Protein AF-A0A0Q4IDW7-F1 (afdb_monomer)

Solvent-accessible surface area (backbone atoms only — not comparable to full-atom values): 4878 Å² total; per-residue (Å²): 136,59,98,62,71,65,46,49,77,65,46,45,50,51,35,40,53,33,33,53,50,28,41,52,42,40,73,73,67,43,71,64,28,66,32,59,40,62,42,68,78,83,80,47,74,50,74,47,78,39,68,47,67,68,58,36,52,52,50,46,54,52,43,29,51,74,70,54,50,88,66,69,88,72,81,81,78,82,77,86,129

pLDDT: mean 77.76, std 10.85, range [51.78, 90.44]

Nearest PDB structures (foldseek):
  4mtn-assembly1_A  TM=4.054E-01  e=2.153E+00  Planctopirus limnophila DSM 3776
  4dys-assembly1_C  TM=3.965E-01  e=1.886E+00  Influenza A virus
  5knb-assembly1_G  TM=3.358E-01  e=7.072E+00  Enterococcus hirae ATCC 9790

Secondary structure (DSSP, 8-state):
--TTTT--HHHHHHHHHHHHHHHHHHHTT-S-EEEEEEETTTTEEEEEEE-SHHHHHHHHHHHHHHTTTT-----------

Structure (mmCIF, N/CA/C/O backbone):
data_AF-A0A0Q4IDW7-F1
#
_entry.id   AF-A0A0Q4IDW7-F1
#
loop_
_atom_site.group_PDB
_atom_site.id
_atom_site.type_symbol
_atom_site.label_atom_id
_atom_site.label_alt_id
_atom_site.label_comp_id
_atom_site.label_asym_id
_atom_site.label_entity_id
_atom_site.label_seq_id
_atom_site.pdbx_PDB_ins_code
_atom_site.Cartn_x
_atom_site.Cartn_y
_atom_site.Cartn_z
_atom_site.occupancy
_atom_site.B_iso_or_equiv
_atom_site.auth_seq_id
_atom_site.auth_comp_id
_atom_site.auth_asym_id
_atom_site.auth_atom_id
_atom_site.pdbx_PDB_model_num
ATOM 1 N N . MET A 1 1 ? -10.760 -15.257 6.860 1.00 51.78 1 MET A N 1
ATOM 2 C CA . MET A 1 1 ? -9.700 -14.835 7.787 1.00 51.78 1 MET A CA 1
ATOM 3 C C . MET A 1 1 ? -8.662 -14.105 6.961 1.00 51.78 1 MET A C 1
ATOM 5 O O . MET A 1 1 ? -8.065 -14.702 6.072 1.00 51.78 1 MET A O 1
ATOM 9 N N . SER A 1 2 ? -8.608 -12.789 7.105 1.00 63.97 2 SER A N 1
ATOM 10 C CA . SER A 1 2 ? -7.672 -11.924 6.395 1.00 63.97 2 SER A CA 1
ATOM 11 C C . SER A 1 2 ? -6.346 -11.914 7.154 1.00 63.97 2 SER A C 1
ATOM 13 O O . SER A 1 2 ? -6.356 -11.917 8.380 1.00 63.97 2 SER A O 1
ATOM 15 N N . ILE A 1 3 ? -5.197 -11.838 6.471 1.00 70.19 3 ILE A N 1
ATOM 16 C CA . ILE A 1 3 ? -3.893 -11.649 7.150 1.00 70.19 3 ILE A CA 1
ATOM 17 C C . ILE A 1 3 ? -3.831 -10.338 7.954 1.00 70.19 3 ILE A C 1
ATOM 19 O O . ILE A 1 3 ? -2.919 -10.122 8.744 1.00 70.19 3 ILE A O 1
ATOM 23 N N . PHE A 1 4 ? -4.804 -9.460 7.716 1.00 72.62 4 PHE A N 1
ATOM 24 C CA . PHE A 1 4 ? -4.971 -8.173 8.362 1.00 72.62 4 PHE A CA 1
ATOM 25 C C . PHE A 1 4 ? -5.882 -8.222 9.598 1.00 72.62 4 PHE A C 1
ATOM 27 O O . PHE A 1 4 ? -6.078 -7.190 10.239 1.00 72.62 4 PHE A O 1
ATOM 34 N N . ASP A 1 5 ? -6.453 -9.387 9.930 1.00 66.88 5 ASP A N 1
ATOM 35 C CA . ASP A 1 5 ? -7.288 -9.549 11.120 1.00 66.88 5 ASP A CA 1
ATOM 36 C C . ASP A 1 5 ? -6.425 -9.267 12.371 1.00 66.88 5 ASP A C 1
ATOM 38 O O . ASP A 1 5 ? -5.393 -9.904 12.599 1.00 66.88 5 ASP A O 1
ATOM 42 N N . GLY A 1 6 ? -6.814 -8.248 13.147 1.00 73.25 6 GLY A N 1
ATOM 43 C CA . GLY A 1 6 ? -6.074 -7.760 14.321 1.00 73.25 6 GLY A CA 1
ATOM 44 C C . GLY A 1 6 ? -5.213 -6.507 14.098 1.00 73.25 6 GLY A C 1
ATOM 45 O O . GLY A 1 6 ? -4.606 -6.025 15.051 1.00 73.25 6 GLY A O 1
ATOM 46 N N . LEU A 1 7 ? -5.152 -5.951 12.881 1.00 78.12 7 LEU A N 1
ATOM 47 C CA . LEU A 1 7 ? -4.552 -4.630 12.650 1.00 78.12 7 LEU A CA 1
ATOM 48 C C . LEU A 1 7 ? -5.538 -3.511 12.990 1.00 78.12 7 LEU A C 1
ATOM 50 O O . LEU A 1 7 ? -6.714 -3.568 12.625 1.00 78.12 7 LEU A O 1
ATOM 54 N N . THR A 1 8 ? -5.045 -2.450 13.625 1.00 83.75 8 THR A N 1
ATOM 55 C CA . THR A 1 8 ? -5.842 -1.233 13.805 1.00 83.75 8 THR A CA 1
ATOM 56 C C . THR A 1 8 ? -5.991 -0.482 12.472 1.00 83.75 8 THR A C 1
ATOM 58 O O . THR A 1 8 ? -5.140 -0.603 11.583 1.00 83.75 8 THR A O 1
ATOM 61 N N . PRO A 1 9 ? -7.035 0.352 12.303 1.00 83.31 9 PRO A N 1
ATOM 62 C CA . PRO A 1 9 ? -7.193 1.178 11.103 1.00 83.31 9 PRO A CA 1
ATOM 63 C C . PRO A 1 9 ? -5.986 2.087 10.818 1.00 83.31 9 PRO A C 1
ATOM 65 O O . PRO A 1 9 ? -5.676 2.374 9.661 1.00 83.31 9 PRO A O 1
ATOM 68 N N . GLU A 1 10 ? -5.283 2.532 11.861 1.00 84.12 10 GLU A N 1
ATOM 69 C CA . GLU A 1 10 ? -4.061 3.329 11.723 1.00 84.12 10 GLU A CA 1
ATOM 70 C C . GLU A 1 10 ? -2.899 2.503 11.171 1.00 84.12 10 GLU A C 1
ATOM 72 O O . GLU A 1 10 ? -2.230 2.934 10.232 1.00 84.12 10 GLU A O 1
ATOM 77 N N . GLN A 1 11 ? -2.711 1.283 11.680 1.00 83.94 11 GLN A N 1
ATOM 78 C CA . GLN A 1 11 ? -1.691 0.359 11.179 1.00 83.94 11 GLN A CA 1
ATOM 79 C C . GLN A 1 11 ? -1.956 -0.029 9.720 1.00 83.94 11 GLN A C 1
ATOM 81 O O . GLN A 1 11 ? -1.027 -0.093 8.918 1.00 83.94 11 GLN A O 1
ATOM 86 N N . LEU A 1 12 ? -3.223 -0.216 9.344 1.00 86.25 12 LEU A N 1
ATOM 87 C CA . LEU A 1 12 ? -3.616 -0.467 7.957 1.00 86.25 12 LEU A CA 1
ATOM 88 C C . LEU A 1 12 ? -3.299 0.713 7.030 1.00 86.25 12 LEU A C 1
ATOM 90 O O . LEU A 1 12 ? -2.837 0.500 5.910 1.00 86.25 12 LEU A O 1
ATOM 94 N N . ARG A 1 13 ? -3.508 1.956 7.483 1.00 88.25 13 ARG A N 1
ATOM 95 C CA . ARG A 1 13 ? -3.123 3.157 6.719 1.00 88.25 13 ARG A CA 1
ATOM 96 C C . ARG A 1 13 ? -1.607 3.272 6.594 1.00 88.25 13 ARG A C 1
ATOM 98 O O . ARG A 1 13 ? -1.130 3.544 5.498 1.00 88.25 13 ARG A O 1
ATOM 105 N N . ALA A 1 14 ? -0.855 2.992 7.658 1.00 87.81 14 ALA A N 1
ATOM 106 C CA . ALA A 1 14 ? 0.607 2.963 7.607 1.00 87.81 14 ALA A CA 1
ATOM 107 C C . ALA A 1 14 ? 1.129 1.903 6.618 1.00 87.81 14 ALA A C 1
ATOM 109 O O . ALA A 1 14 ? 2.002 2.197 5.801 1.00 87.81 14 ALA A O 1
ATOM 110 N N . ALA A 1 15 ? 0.542 0.700 6.632 1.00 86.69 15 ALA A N 1
ATOM 111 C CA . ALA A 1 15 ? 0.852 -0.371 5.686 1.00 86.69 15 ALA A CA 1
ATOM 112 C C . ALA A 1 15 ? 0.498 0.003 4.235 1.00 86.69 15 ALA A C 1
ATOM 114 O O . ALA A 1 15 ? 1.202 -0.368 3.298 1.00 86.69 15 ALA A O 1
ATOM 115 N N . LEU A 1 16 ? -0.590 0.750 4.033 1.00 88.69 16 LEU A N 1
ATOM 116 C CA . LEU A 1 16 ? -0.992 1.236 2.715 1.00 88.69 16 LEU A CA 1
ATOM 117 C C . LEU A 1 16 ? 0.009 2.260 2.176 1.00 88.69 16 LEU A C 1
ATOM 119 O O . LEU A 1 16 ? 0.410 2.152 1.018 1.00 88.69 16 LEU A O 1
ATOM 123 N N . THR A 1 17 ? 0.461 3.200 3.008 1.00 90.44 17 THR A N 1
ATOM 124 C CA . THR A 1 17 ? 1.485 4.180 2.622 1.00 90.44 17 THR A CA 1
ATOM 125 C C . THR A 1 17 ? 2.796 3.491 2.246 1.00 90.44 17 THR A C 1
ATOM 127 O O . THR A 1 17 ? 3.377 3.801 1.207 1.00 90.44 17 THR A O 1
ATOM 130 N N . SER A 1 18 ? 3.251 2.512 3.036 1.00 88.56 18 SER A N 1
ATOM 131 C CA . SER A 1 18 ? 4.479 1.772 2.719 1.00 88.56 18 SER A CA 1
ATOM 132 C C . SER A 1 18 ? 4.341 0.925 1.450 1.00 88.56 18 SER A C 1
ATOM 134 O O . SER A 1 18 ? 5.265 0.885 0.640 1.00 88.56 18 SER A O 1
ATOM 136 N N . ALA A 1 19 ? 3.172 0.327 1.200 1.00 89.00 19 ALA A N 1
ATOM 137 C CA . ALA A 1 19 ? 2.887 -0.375 -0.050 1.00 89.00 19 ALA A CA 1
ATOM 138 C C . ALA A 1 19 ? 2.873 0.557 -1.276 1.00 89.00 19 ALA A C 1
ATOM 140 O O . ALA A 1 19 ? 3.385 0.193 -2.333 1.00 89.00 19 ALA A O 1
ATOM 141 N N . GLN A 1 20 ? 2.324 1.767 -1.151 1.00 90.44 20 GLN A N 1
ATOM 142 C CA . GLN A 1 20 ? 2.348 2.765 -2.225 1.00 90.44 20 GLN A CA 1
ATOM 143 C C . GLN A 1 20 ? 3.771 3.245 -2.532 1.00 90.44 20 GLN A C 1
ATOM 145 O O . GLN A 1 20 ? 4.130 3.366 -3.701 1.00 90.44 20 GLN A O 1
ATOM 150 N N . LEU A 1 21 ? 4.603 3.455 -1.507 1.00 90.19 21 LEU A N 1
ATOM 151 C CA . LEU A 1 21 ? 6.022 3.774 -1.695 1.00 90.19 21 LEU A CA 1
ATOM 152 C C . LEU A 1 21 ? 6.761 2.638 -2.411 1.00 90.19 21 LEU A C 1
ATOM 154 O O . LEU A 1 21 ? 7.474 2.889 -3.378 1.00 90.19 21 LEU A O 1
ATOM 158 N N . ALA A 1 22 ? 6.524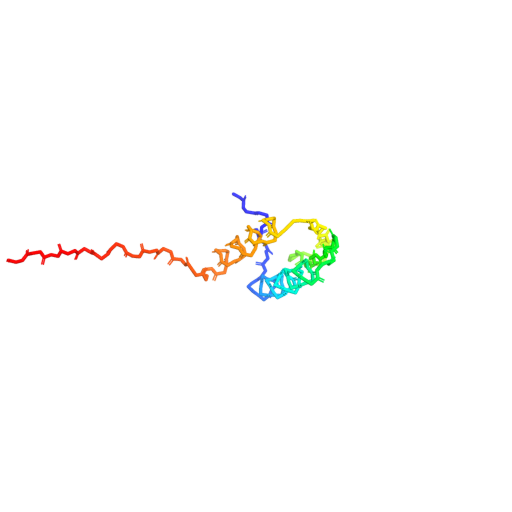 1.388 -2.009 1.00 88.56 22 ALA A N 1
ATOM 159 C CA . ALA A 1 22 ? 7.097 0.216 -2.666 1.00 88.56 22 ALA A CA 1
ATOM 160 C C . ALA A 1 22 ? 6.698 0.111 -4.152 1.00 88.56 22 ALA A C 1
ATOM 162 O O . ALA A 1 22 ? 7.510 -0.281 -4.989 1.00 88.56 22 ALA A O 1
ATOM 163 N N . LEU A 1 23 ? 5.465 0.492 -4.504 1.00 89.00 23 LEU A N 1
ATOM 164 C CA . LEU A 1 23 ? 5.022 0.553 -5.899 1.00 89.00 23 LEU A CA 1
ATOM 165 C C . LEU A 1 23 ? 5.838 1.572 -6.700 1.00 89.00 23 LEU A C 1
ATOM 167 O O . LEU A 1 23 ? 6.288 1.263 -7.801 1.00 89.00 23 LEU A O 1
ATOM 171 N N . ILE A 1 24 ? 6.033 2.767 -6.139 1.00 89.94 24 ILE A N 1
ATOM 172 C CA . ILE A 1 24 ? 6.813 3.838 -6.768 1.00 89.94 24 ILE A CA 1
ATOM 173 C C . ILE A 1 24 ? 8.257 3.373 -6.981 1.00 89.94 24 ILE A C 1
ATOM 175 O O . ILE A 1 24 ? 8.799 3.537 -8.068 1.00 89.94 24 ILE A O 1
ATOM 179 N N . GLU A 1 25 ? 8.860 2.732 -5.983 1.00 88.19 25 GLU A N 1
ATOM 180 C CA . GLU A 1 25 ? 10.213 2.183 -6.078 1.00 88.19 25 GLU A CA 1
ATOM 181 C C . GLU A 1 25 ? 10.362 1.136 -7.192 1.00 88.19 25 GLU A C 1
ATOM 183 O O . GLU A 1 25 ? 11.321 1.188 -7.964 1.00 88.19 25 GLU A O 1
ATOM 188 N N . LEU A 1 26 ? 9.405 0.210 -7.311 1.00 87.25 26 LEU A N 1
ATOM 189 C CA . LEU A 1 26 ? 9.394 -0.789 -8.385 1.00 87.25 26 LEU A CA 1
ATOM 190 C C . LEU A 1 26 ? 9.199 -0.135 -9.760 1.00 87.25 26 LEU A C 1
ATOM 192 O O . LEU A 1 26 ? 9.850 -0.521 -10.727 1.00 87.25 26 LEU A O 1
ATOM 196 N N . GLN A 1 27 ? 8.339 0.883 -9.856 1.00 86.62 27 GLN A N 1
ATOM 197 C CA . GLN A 1 27 ? 8.134 1.642 -11.095 1.00 86.62 27 GLN A CA 1
ATOM 198 C C . GLN A 1 27 ? 9.361 2.468 -11.497 1.00 86.62 27 GLN A C 1
ATOM 200 O O . GLN A 1 27 ? 9.598 2.666 -12.685 1.00 86.62 27 GLN A O 1
ATOM 205 N N . GLN A 1 28 ? 10.168 2.905 -10.529 1.00 87.75 28 GLN A N 1
ATOM 206 C CA . GLN A 1 28 ? 11.453 3.572 -10.757 1.00 87.75 28 GLN A CA 1
ATOM 207 C C . GLN A 1 28 ? 12.569 2.608 -11.199 1.00 87.75 28 GLN A C 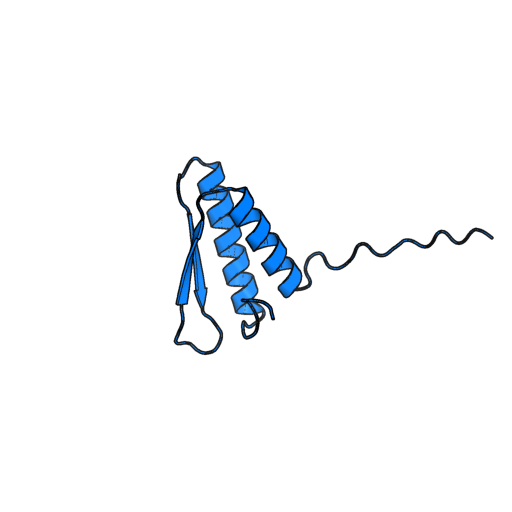1
ATOM 209 O O . GLN A 1 28 ? 13.688 3.048 -11.454 1.00 87.75 28 GLN A O 1
ATOM 214 N N . GLY A 1 29 ? 12.289 1.305 -11.298 1.00 82.44 29 GLY A N 1
ATOM 215 C CA . GLY A 1 29 ? 13.245 0.297 -11.754 1.00 82.44 29 GLY A CA 1
ATOM 216 C C . GLY A 1 29 ? 14.007 -0.412 -10.634 1.00 82.44 29 GLY A C 1
ATOM 217 O O . GLY A 1 29 ? 14.950 -1.148 -10.928 1.00 82.44 29 GLY A O 1
ATOM 218 N N . LYS A 1 30 ? 13.624 -0.250 -9.355 1.00 79.69 30 LYS A N 1
ATOM 219 C CA . LYS A 1 30 ? 14.158 -1.127 -8.300 1.00 79.69 30 LYS A CA 1
ATOM 220 C C . LYS A 1 30 ? 13.627 -2.547 -8.505 1.00 79.69 30 LYS A C 1
ATOM 222 O O . LYS A 1 30 ? 12.445 -2.745 -8.752 1.00 79.69 30 LYS A O 1
ATOM 227 N N . ALA A 1 31 ? 14.495 -3.545 -8.350 1.00 73.62 31 ALA A N 1
ATOM 228 C CA . ALA A 1 31 ? 14.118 -4.952 -8.513 1.00 73.62 31 ALA A CA 1
ATOM 229 C C . ALA A 1 31 ? 13.305 -5.510 -7.328 1.00 73.62 31 ALA A C 1
ATOM 231 O O . ALA A 1 31 ? 12.618 -6.520 -7.460 1.00 73.62 31 ALA A O 1
ATOM 232 N N . ILE A 1 32 ? 13.429 -4.897 -6.146 1.00 76.69 32 ILE A N 1
ATOM 233 C CA . ILE A 1 32 ? 12.802 -5.366 -4.907 1.00 76.69 32 ILE A CA 1
ATOM 234 C C . ILE A 1 32 ? 12.423 -4.152 -4.062 1.00 76.69 32 ILE A C 1
ATOM 236 O O . ILE A 1 32 ? 13.270 -3.294 -3.818 1.00 76.69 32 ILE A O 1
ATOM 240 N N . ALA A 1 33 ? 11.190 -4.131 -3.559 1.00 80.25 33 ALA A N 1
ATOM 241 C CA . ALA A 1 33 ? 10.740 -3.184 -2.545 1.00 80.25 33 ALA A CA 1
ATOM 242 C C . ALA A 1 33 ? 10.293 -3.918 -1.270 1.00 80.25 33 ALA A C 1
ATOM 244 O O . ALA A 1 33 ? 9.939 -5.101 -1.301 1.00 80.25 33 ALA A O 1
ATOM 245 N N . SER A 1 34 ? 10.338 -3.235 -0.126 1.00 78.19 34 SER A N 1
ATOM 246 C CA . SER A 1 34 ? 9.987 -3.809 1.180 1.00 78.19 34 SER A CA 1
ATOM 247 C C . SER A 1 34 ? 8.794 -3.092 1.798 1.00 78.19 34 SER A C 1
ATOM 249 O O . SER A 1 34 ? 8.819 -1.873 1.947 1.00 78.19 34 SER A O 1
ATOM 251 N N . VAL A 1 35 ? 7.783 -3.852 2.211 1.00 77.50 35 VAL A N 1
ATOM 252 C CA . VAL A 1 35 ? 6.620 -3.341 2.943 1.00 77.50 35 VAL A CA 1
ATOM 253 C C . VAL A 1 35 ? 6.681 -3.863 4.369 1.00 77.50 35 VAL A C 1
ATOM 255 O O . VAL A 1 35 ? 6.639 -5.074 4.579 1.00 77.50 35 VAL A O 1
ATOM 258 N N . SER A 1 36 ? 6.756 -2.955 5.336 1.00 77.44 36 SER A N 1
ATOM 259 C CA . SER A 1 36 ? 6.842 -3.288 6.759 1.00 77.44 36 SER A CA 1
ATOM 260 C C . SER A 1 36 ? 5.627 -2.742 7.499 1.00 77.44 36 SER A C 1
ATOM 262 O O . SER A 1 36 ? 5.268 -1.576 7.315 1.00 77.44 36 SER A O 1
ATOM 264 N N . TYR A 1 37 ? 4.995 -3.572 8.329 1.00 77.19 37 TYR A N 1
ATOM 265 C CA . TYR A 1 37 ? 3.918 -3.146 9.225 1.00 77.19 37 TYR A CA 1
ATOM 266 C C . TYR A 1 37 ? 3.886 -3.975 10.513 1.00 77.19 37 TYR A C 1
ATOM 268 O O . TYR A 1 37 ? 4.355 -5.115 10.558 1.00 77.19 37 TYR A O 1
ATOM 276 N N . THR A 1 38 ? 3.324 -3.382 11.564 1.00 71.00 38 THR A N 1
ATOM 277 C CA . THR A 1 38 ? 3.257 -3.960 12.910 1.00 71.00 38 THR A CA 1
ATOM 278 C C . THR A 1 38 ? 1.865 -4.531 13.153 1.00 71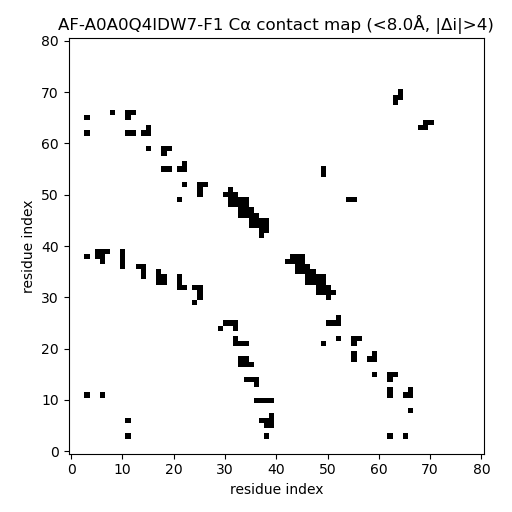.00 38 THR A C 1
ATOM 280 O O . THR A 1 38 ? 0.887 -3.787 13.086 1.00 71.00 38 THR A O 1
ATOM 283 N N . GLN A 1 39 ? 1.764 -5.835 13.424 1.00 69.06 39 GLN A N 1
ATOM 284 C CA . GLN A 1 39 ? 0.498 -6.476 13.795 1.00 69.06 39 GLN A CA 1
ATOM 285 C C . GLN A 1 39 ? 0.167 -6.186 15.267 1.00 69.06 39 GLN A C 1
ATOM 287 O O . GLN A 1 39 ? 1.073 -6.157 16.100 1.00 69.06 39 GLN A O 1
ATOM 292 N N . GLY A 1 40 ? -1.116 -5.946 15.566 1.00 55.19 40 GLY A N 1
ATOM 293 C CA . GLY A 1 40 ? -1.664 -5.307 16.776 1.00 55.19 40 GLY A CA 1
ATOM 294 C C . GLY A 1 40 ? -1.412 -5.944 18.148 1.00 55.19 40 GLY A C 1
ATOM 295 O O . GLY A 1 40 ? -2.087 -5.569 19.095 1.00 55.19 40 GLY A O 1
ATOM 296 N N . ASP A 1 41 ? -0.429 -6.830 1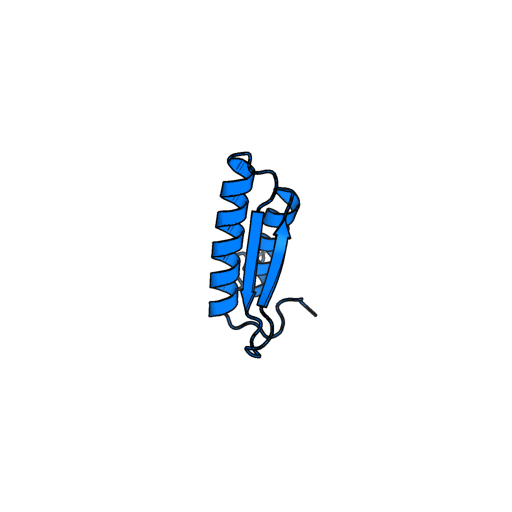8.279 1.00 58.12 41 ASP A N 1
ATOM 297 C CA . ASP A 1 41 ? 0.051 -7.368 19.560 1.00 58.12 41 ASP A CA 1
ATOM 298 C C . ASP A 1 41 ? 1.503 -6.931 19.870 1.00 58.12 41 ASP A C 1
ATOM 300 O O . ASP A 1 41 ? 2.205 -7.522 20.684 1.00 58.12 41 ASP A O 1
ATOM 304 N N . GLY A 1 42 ? 2.009 -5.912 19.158 1.00 53.50 42 GLY A N 1
ATOM 305 C CA . GLY A 1 42 ? 3.281 -5.219 19.432 1.00 53.50 42 GLY A CA 1
ATOM 306 C C . GLY A 1 42 ? 4.567 -6.006 19.141 1.00 53.50 42 GLY A C 1
ATOM 307 O O . GLY A 1 42 ? 5.606 -5.402 18.894 1.00 53.50 42 GLY A O 1
ATOM 308 N N . ALA A 1 43 ? 4.512 -7.338 19.107 1.00 56.88 43 ALA A N 1
ATOM 309 C CA . ALA A 1 43 ? 5.696 -8.194 19.025 1.00 56.88 43 ALA A CA 1
ATOM 310 C C . ALA A 1 43 ? 6.060 -8.654 17.603 1.00 56.88 43 ALA A C 1
ATOM 312 O O . ALA A 1 43 ? 7.128 -9.232 17.399 1.00 56.88 43 ALA A O 1
ATOM 313 N N . LYS A 1 44 ? 5.186 -8.445 16.608 1.00 60.47 44 LYS A N 1
ATOM 314 C CA . LYS A 1 44 ? 5.380 -8.989 15.256 1.00 60.47 44 LYS A CA 1
ATOM 315 C C . LYS A 1 44 ? 5.362 -7.891 14.201 1.00 60.47 44 LYS A C 1
ATOM 317 O O . LYS A 1 44 ? 4.308 -7.436 13.756 1.00 60.47 44 LYS A O 1
ATOM 322 N N . SER A 1 45 ? 6.564 -7.507 13.788 1.00 67.19 45 SER A N 1
ATOM 323 C CA . SER A 1 45 ? 6.807 -6.721 12.582 1.00 67.19 45 SER A CA 1
ATOM 324 C C . SER A 1 45 ? 6.920 -7.674 11.398 1.00 67.19 45 SER A C 1
ATOM 326 O O . SER A 1 45 ? 7.834 -8.498 11.343 1.00 67.19 45 SER A O 1
ATOM 328 N N . LEU A 1 46 ? 5.986 -7.582 10.456 1.00 70.31 46 LEU A N 1
ATOM 329 C CA . LEU A 1 46 ? 6.033 -8.351 9.217 1.00 70.31 46 LEU A CA 1
ATOM 330 C C . LEU A 1 46 ? 6.622 -7.471 8.117 1.00 70.31 46 LEU A C 1
ATOM 332 O O . LEU A 1 46 ? 6.010 -6.492 7.695 1.00 70.31 46 LEU A O 1
ATOM 336 N N . SER A 1 47 ? 7.814 -7.846 7.655 1.00 78.25 47 SER A N 1
ATOM 337 C CA . SER A 1 47 ? 8.479 -7.241 6.501 1.00 78.25 47 SER A CA 1
ATOM 338 C C . SER A 1 47 ? 8.291 -8.150 5.293 1.00 78.25 47 SER A C 1
ATOM 340 O O . SER A 1 47 ? 8.893 -9.221 5.207 1.00 78.25 47 SER A O 1
ATOM 342 N N . ARG A 1 48 ? 7.449 -7.741 4.345 1.00 77.50 48 ARG A N 1
ATOM 343 C CA . ARG A 1 48 ? 7.218 -8.472 3.100 1.00 77.50 48 ARG A CA 1
ATOM 344 C C . ARG A 1 48 ? 8.064 -7.867 1.987 1.00 77.50 48 ARG A C 1
ATOM 346 O O . ARG A 1 48 ? 7.956 -6.678 1.698 1.00 77.50 48 ARG A O 1
ATOM 353 N N . ARG A 1 49 ? 8.888 -8.694 1.342 1.00 82.56 49 ARG A N 1
ATOM 354 C CA . ARG A 1 49 ? 9.579 -8.317 0.102 1.00 82.56 49 ARG A CA 1
ATOM 355 C C . ARG A 1 49 ? 8.616 -8.506 -1.059 1.00 82.56 49 ARG A C 1
ATOM 357 O O . ARG A 1 49 ? 7.930 -9.524 -1.124 1.00 82.56 49 ARG A O 1
ATOM 364 N N . VAL A 1 50 ? 8.567 -7.521 -1.938 1.00 78.88 50 VAL A N 1
ATOM 365 C CA . VAL A 1 50 ? 7.702 -7.510 -3.111 1.00 78.88 50 VAL A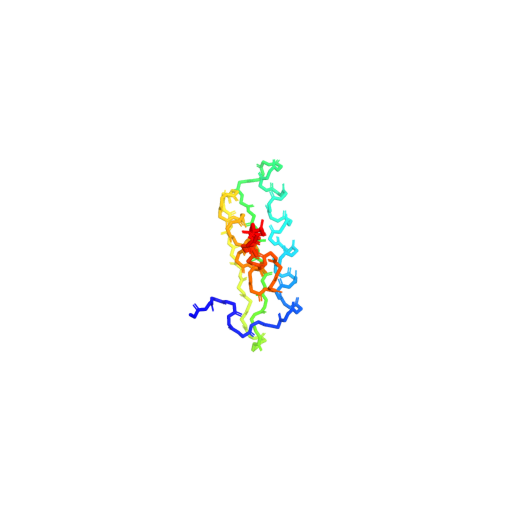 CA 1
ATOM 366 C C . VAL A 1 50 ? 8.577 -7.274 -4.328 1.00 78.88 50 VAL A C 1
ATOM 368 O O . VAL A 1 50 ? 9.404 -6.360 -4.334 1.00 78.88 50 VAL A O 1
ATOM 371 N N . THR A 1 51 ? 8.442 -8.144 -5.321 1.00 78.12 51 THR A N 1
ATOM 372 C CA . THR A 1 51 ? 9.325 -8.179 -6.499 1.00 78.12 51 THR A CA 1
ATOM 373 C C . THR A 1 51 ? 8.616 -7.710 -7.758 1.00 78.12 51 THR A C 1
ATOM 375 O O . THR A 1 51 ? 9.262 -7.291 -8.713 1.00 78.12 51 THR A O 1
ATOM 378 N N . THR A 1 52 ? 7.282 -7.751 -7.771 1.00 83.06 52 THR A N 1
ATOM 379 C CA . THR A 1 52 ? 6.488 -7.376 -8.939 1.00 83.06 52 THR A CA 1
ATOM 380 C C . THR A 1 52 ? 5.452 -6.313 -8.600 1.00 83.06 52 THR A C 1
ATOM 382 O O . THR A 1 52 ? 4.870 -6.277 -7.513 1.00 83.06 52 THR A O 1
ATOM 385 N N . VAL A 1 53 ? 5.170 -5.453 -9.581 1.00 86.12 53 VAL A N 1
ATOM 386 C CA . VAL A 1 53 ? 4.110 -4.437 -9.482 1.00 86.12 53 VAL A CA 1
ATOM 387 C C . VAL A 1 53 ? 2.742 -5.097 -9.256 1.00 86.12 53 VAL A C 1
ATOM 389 O O . VAL A 1 53 ? 1.914 -4.568 -8.515 1.00 86.12 53 VAL A O 1
ATOM 392 N N . ALA A 1 54 ? 2.510 -6.281 -9.832 1.00 86.56 54 ALA A N 1
ATOM 393 C CA . ALA A 1 54 ? 1.281 -7.051 -9.641 1.00 86.56 54 ALA A CA 1
ATOM 394 C C . ALA A 1 54 ? 1.071 -7.463 -8.172 1.00 86.56 54 ALA A C 1
ATOM 396 O O . ALA A 1 54 ? -0.026 -7.333 -7.631 1.00 86.56 54 ALA A O 1
ATOM 397 N N . GLU A 1 55 ? 2.126 -7.907 -7.488 1.00 85.38 55 GLU A N 1
ATOM 398 C CA . GLU A 1 55 ? 2.040 -8.272 -6.073 1.00 85.38 55 GLU A CA 1
ATOM 399 C C . GLU A 1 55 ? 1.761 -7.063 -5.170 1.00 85.38 55 GLU A C 1
ATOM 401 O O . GLU A 1 55 ? 0.929 -7.157 -4.262 1.00 85.38 55 GLU A O 1
ATOM 406 N N . VAL A 1 56 ? 2.414 -5.921 -5.427 1.00 88.31 56 VAL A N 1
ATOM 407 C CA . VAL A 1 56 ? 2.180 -4.687 -4.656 1.00 88.31 56 VAL A CA 1
ATOM 408 C C . VAL A 1 56 ? 0.777 -4.140 -4.894 1.00 88.31 56 VAL A C 1
ATOM 410 O O . VAL A 1 56 ? 0.089 -3.778 -3.942 1.00 88.31 56 VAL A O 1
ATOM 413 N N . THR A 1 57 ? 0.312 -4.109 -6.142 1.00 88.38 57 THR A N 1
ATOM 414 C CA . THR A 1 57 ? -1.045 -3.636 -6.463 1.00 88.38 57 THR A CA 1
ATOM 415 C C . THR A 1 57 ? -2.116 -4.511 -5.814 1.00 88.38 57 THR A C 1
ATOM 417 O O . THR A 1 57 ? -3.051 -3.980 -5.213 1.00 88.38 57 THR A O 1
ATOM 420 N N . MET A 1 58 ? -1.949 -5.837 -5.830 1.00 88.19 58 MET A N 1
ATOM 421 C CA . MET A 1 58 ? -2.831 -6.757 -5.107 1.00 88.19 58 MET A CA 1
ATOM 422 C C . MET A 1 58 ? -2.835 -6.495 -3.597 1.00 88.19 58 MET A C 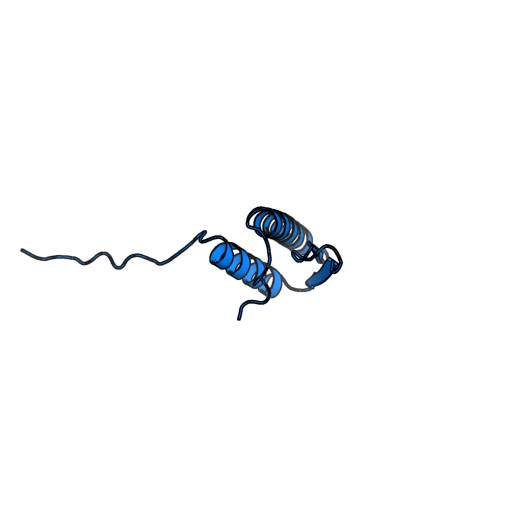1
ATOM 424 O O . MET A 1 58 ? -3.905 -6.473 -2.988 1.00 88.19 58 MET A O 1
ATOM 428 N N . LEU A 1 59 ? -1.667 -6.249 -2.991 1.00 86.94 59 LEU A N 1
ATOM 429 C CA . LEU A 1 59 ? -1.559 -5.896 -1.573 1.00 86.94 59 LEU A CA 1
ATOM 430 C C . LEU A 1 59 ? -2.313 -4.593 -1.261 1.00 86.94 59 LEU A C 1
ATOM 432 O O . LEU A 1 59 ? -3.106 -4.554 -0.321 1.00 86.94 59 LEU A O 1
ATOM 436 N N . ILE A 1 60 ? -2.116 -3.551 -2.075 1.00 88.81 60 ILE A N 1
ATOM 437 C CA . ILE A 1 60 ? -2.807 -2.262 -1.932 1.00 88.81 60 ILE A CA 1
ATOM 438 C C . ILE A 1 60 ? -4.322 -2.464 -1.987 1.00 88.81 60 ILE A C 1
ATOM 440 O O . ILE A 1 60 ? -5.036 -1.959 -1.123 1.00 88.81 60 ILE A O 1
ATOM 444 N N . MET A 1 61 ? -4.825 -3.243 -2.949 1.00 88.38 61 MET A N 1
ATOM 445 C CA . MET A 1 61 ? -6.261 -3.510 -3.059 1.00 88.38 61 MET A CA 1
ATOM 446 C C . MET A 1 61 ? -6.818 -4.239 -1.833 1.00 88.38 61 MET A C 1
ATOM 448 O O . MET A 1 61 ? -7.937 -3.957 -1.404 1.00 88.38 61 MET A O 1
ATOM 452 N N . GLN A 1 62 ? -6.068 -5.180 -1.258 1.00 87.25 62 GLN A N 1
ATOM 453 C CA . GLN A 1 62 ? -6.511 -5.881 -0.055 1.00 87.25 62 GLN A CA 1
ATOM 454 C C . GLN A 1 62 ? -6.510 -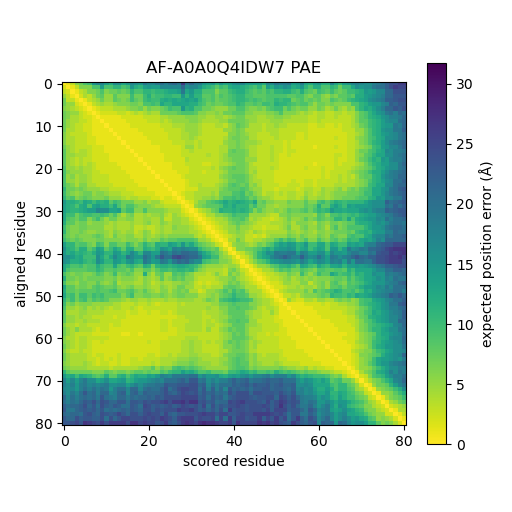4.965 1.179 1.00 87.25 62 GLN A C 1
ATOM 456 O O . GLN A 1 62 ? -7.470 -5.002 1.947 1.00 87.25 62 GLN A O 1
ATOM 461 N N . LEU A 1 63 ? -5.495 -4.107 1.336 1.00 87.75 63 LEU A N 1
ATOM 462 C CA . LEU A 1 63 ? -5.432 -3.103 2.407 1.00 87.75 63 LEU A CA 1
ATOM 463 C C . LEU A 1 63 ? -6.571 -2.086 2.292 1.00 87.75 63 LEU A C 1
ATOM 465 O O . LEU A 1 63 ? -7.244 -1.787 3.274 1.00 87.75 63 LEU A O 1
ATOM 469 N N . GLN A 1 64 ? -6.843 -1.606 1.079 1.00 88.31 64 GLN A N 1
ATOM 470 C CA . GLN A 1 64 ? -7.974 -0.725 0.801 1.00 88.31 64 GLN A CA 1
ATOM 471 C C . GLN A 1 64 ? -9.305 -1.400 1.154 1.00 88.31 64 GLN A C 1
ATOM 473 O O . GLN A 1 64 ? -10.115 -0.805 1.859 1.00 88.31 64 GLN A O 1
ATOM 478 N N . ARG A 1 65 ? -9.501 -2.671 0.771 1.00 86.56 65 ARG A N 1
ATOM 479 C CA . ARG A 1 65 ? -10.688 -3.450 1.165 1.00 86.56 65 ARG A CA 1
ATOM 480 C C . ARG A 1 65 ? -10.817 -3.602 2.680 1.00 86.56 65 ARG A C 1
ATOM 482 O O . ARG A 1 65 ? -11.925 -3.445 3.184 1.00 86.56 65 ARG A O 1
ATOM 489 N N . ALA A 1 66 ? -9.723 -3.881 3.389 1.00 83.62 66 ALA A N 1
ATOM 490 C CA . ALA A 1 66 ? -9.715 -3.983 4.850 1.00 83.62 66 ALA A CA 1
ATOM 491 C C . ALA A 1 66 ? -10.071 -2.644 5.523 1.00 83.62 66 ALA A C 1
ATOM 493 O O . ALA A 1 66 ? -10.764 -2.626 6.533 1.00 83.62 66 ALA A O 1
ATOM 494 N N . LEU A 1 67 ? -9.665 -1.525 4.919 1.00 85.62 67 LEU A N 1
ATOM 495 C CA . LEU A 1 67 ? -10.029 -0.169 5.339 1.00 85.62 67 LEU A 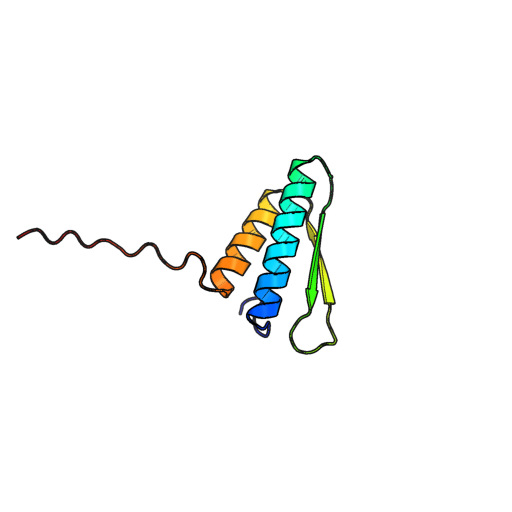CA 1
ATOM 496 C C . LEU A 1 67 ? -11.433 0.273 4.885 1.00 85.62 67 LEU A C 1
ATOM 498 O O . LEU A 1 67 ? -11.859 1.377 5.215 1.00 85.62 67 LEU A O 1
ATOM 502 N N . GLY A 1 68 ? -12.146 -0.529 4.088 1.00 82.75 68 GLY A N 1
ATOM 503 C CA . GLY A 1 68 ? -13.415 -0.133 3.462 1.00 82.75 68 GLY A CA 1
ATOM 504 C C . GLY A 1 68 ? -13.273 0.900 2.332 1.00 82.75 68 GLY A C 1
ATOM 505 O O . GLY A 1 68 ? -14.271 1.367 1.782 1.00 82.75 68 GLY A O 1
ATOM 506 N N . ILE A 1 69 ? -12.043 1.234 1.942 1.00 76.69 69 ILE A N 1
ATOM 507 C CA . ILE A 1 69 ? -11.724 2.126 0.829 1.00 76.69 69 ILE A CA 1
ATOM 508 C C . ILE A 1 69 ? -11.951 1.341 -0.472 1.00 76.69 69 ILE A C 1
ATOM 510 O O . ILE A 1 69 ? -11.342 0.302 -0.707 1.00 76.69 69 ILE A O 1
ATOM 514 N N . GLY A 1 70 ? -12.875 1.802 -1.319 1.00 67.19 70 GLY A N 1
ATOM 515 C CA . GLY A 1 70 ? -13.231 1.104 -2.566 1.00 67.19 70 GLY A CA 1
ATOM 516 C C . GLY A 1 70 ? -14.279 -0.012 -2.413 1.00 67.19 70 GLY A C 1
ATOM 517 O O . GLY A 1 70 ? -14.344 -0.927 -3.238 1.00 67.19 70 GLY A O 1
ATOM 518 N N . GLY A 1 71 ? -15.112 0.042 -1.369 1.00 62.12 71 GLY A N 1
ATOM 519 C CA . GLY A 1 71 ? -16.203 -0.908 -1.142 1.00 62.12 71 GLY A CA 1
ATOM 520 C C . GLY A 1 71 ? -17.384 -0.770 -2.117 1.00 62.12 71 GLY A C 1
ATOM 521 O O . GLY A 1 71 ? -18.018 0.276 -2.182 1.00 62.12 71 GLY A O 1
ATOM 522 N N . ARG A 1 72 ? -17.687 -1.888 -2.803 1.00 57.50 72 ARG A N 1
ATOM 523 C CA . ARG A 1 72 ? -18.869 -2.230 -3.632 1.00 57.50 72 ARG A CA 1
ATOM 524 C C . ARG A 1 72 ? -19.324 -1.156 -4.634 1.00 57.50 72 ARG A C 1
ATOM 526 O O . ARG A 1 72 ? -20.000 -0.199 -4.272 1.00 57.50 72 ARG A O 1
ATOM 533 N N . ARG A 1 73 ? -19.118 -1.427 -5.936 1.00 59.06 73 ARG A N 1
ATOM 534 C CA . ARG A 1 73 ? -19.956 -0.839 -6.999 1.00 59.06 73 ARG A CA 1
ATOM 535 C C . ARG A 1 73 ? -21.417 -1.093 -6.619 1.00 59.06 73 ARG A C 1
ATOM 537 O O . ARG A 1 73 ? -21.876 -2.233 -6.668 1.00 59.06 73 ARG A O 1
ATOM 544 N N . ARG A 1 74 ? -22.120 -0.054 -6.164 1.00 57.97 74 ARG A N 1
ATOM 545 C CA . ARG A 1 74 ? -23.562 -0.121 -5.931 1.00 57.97 74 ARG A CA 1
ATOM 546 C C . ARG A 1 74 ? -24.207 -0.376 -7.287 1.00 57.97 74 ARG A C 1
ATOM 548 O O . ARG A 1 74 ? -23.954 0.372 -8.228 1.00 57.97 74 ARG A O 1
ATOM 555 N N . ALA A 1 75 ? -24.987 -1.448 -7.404 1.00 62.78 75 ALA A N 1
ATOM 556 C CA . ALA A 1 75 ? -25.806 -1.658 -8.586 1.00 62.78 75 ALA A CA 1
ATOM 557 C C . ALA A 1 75 ? -26.797 -0.489 -8.667 1.00 62.78 75 ALA A C 1
ATOM 559 O O . ALA A 1 75 ? -27.668 -0.358 -7.807 1.00 62.78 75 ALA A O 1
ATOM 560 N N . MET A 1 76 ? -26.625 0.395 -9.652 1.00 64.88 76 MET A N 1
ATOM 561 C CA . MET A 1 76 ? -27.619 1.418 -9.960 1.00 64.88 76 MET A CA 1
ATOM 562 C C . MET A 1 76 ? -28.816 0.695 -10.570 1.00 64.88 76 MET A C 1
ATOM 564 O O . MET A 1 76 ? -28.798 0.318 -11.738 1.00 64.88 76 MET A O 1
ATOM 568 N N . GLY A 1 77 ? -29.823 0.416 -9.744 1.00 68.81 77 GLY A N 1
ATOM 569 C CA . GLY A 1 77 ? -31.085 -0.134 -10.214 1.00 68.81 77 GLY A CA 1
ATOM 570 C C . GLY A 1 77 ? -31.787 0.908 -11.076 1.00 68.81 77 GLY A C 1
ATOM 571 O O . GLY A 1 77 ? -32.319 1.884 -1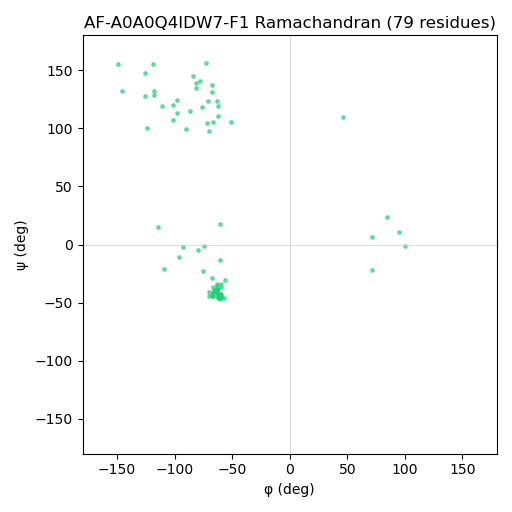0.551 1.00 68.81 77 GLY A O 1
ATOM 572 N N . PHE A 1 78 ? -31.783 0.719 -12.394 1.00 71.88 78 PHE A N 1
ATOM 573 C CA . PHE A 1 78 ? -32.610 1.511 -13.296 1.00 71.88 78 PHE A CA 1
ATOM 574 C C . PHE A 1 78 ? -34.065 1.074 -13.112 1.00 71.88 78 PHE A C 1
ATOM 576 O O . PHE A 1 78 ? -34.457 -0.008 -13.543 1.00 71.88 78 PHE A O 1
ATOM 583 N N . ARG A 1 79 ? -34.862 1.897 -12.425 1.00 70.31 79 ARG A N 1
ATOM 584 C CA . ARG A 1 79 ? -36.308 1.694 -12.311 1.00 70.31 79 ARG A CA 1
ATOM 585 C C . ARG A 1 79 ? -36.989 2.428 -13.460 1.00 70.31 79 ARG A C 1
ATOM 587 O O . ARG A 1 79 ? -37.170 3.639 -13.380 1.00 70.31 79 ARG A O 1
ATOM 594 N N . PHE A 1 80 ? -37.340 1.698 -14.513 1.00 66.94 80 PHE A N 1
ATOM 595 C CA . PHE A 1 80 ? -38.261 2.204 -15.527 1.00 66.94 80 PHE A CA 1
ATOM 596 C C . PHE A 1 80 ? -39.653 2.356 -14.895 1.00 66.94 80 PHE A C 1
ATOM 598 O O . PHE A 1 80 ? -40.097 1.476 -14.152 1.00 66.94 80 PHE A O 1
ATOM 605 N N . ARG A 1 81 ? -40.267 3.523 -15.109 1.00 64.50 81 ARG A N 1
ATOM 606 C CA . ARG A 1 81 ? -41.652 3.848 -14.758 1.00 64.50 81 ARG A CA 1
ATOM 607 C C . ARG A 1 81 ? -42.501 3.813 -16.013 1.00 64.50 81 ARG A C 1
ATOM 609 O O . ARG A 1 81 ? -41.960 4.229 -17.060 1.00 64.50 81 ARG A O 1
#

Radius of gyration: 15.87 Å; Cα contacts (8 Å, |Δi|>4): 93; chains: 1; bounding box: 56×19×35 Å

Mean predicted aligned error: 8.61 Å

Sequence (81 aa):
MSIFDGLTPEQLRAALTSAQLALIELQQGKAIASVSYTQGDGAKSLSRRVTTVAEVTMLIMQLQRALGIGGRRRAMGFRFR

Foldseek 3Di:
DDPLVQPDLVQLVQQLVQLVVQLVCVVVPDQKGWGWTDGNVRPDIDIDIDRDNVVSVVVNVVSCVVNVNPPDPDPPPPDDD